Protein AF-A0A8K0LVD1-F1 (afdb_monomer)

Sequence (132 aa):
MSSPTPTPFPFVSWDPKTGEPARSDWEAFEYPRLRRFPEPDSIKLRRFLGRGTQGFVFEAKVGDKGPLTVKCFPQDERPARVAGKYEVIWPLERECINGALLDLITARLGRAKESGKPVHVLPSPKTRKKPS

Radius of gyration: 17.82 Å; Cα contacts (8 Å, |Δi|>4): 144; chains: 1; bounding box: 40×49×38 Å

Structure (mmCIF, N/CA/C/O backbone):
data_AF-A0A8K0LVD1-F1
#
_entry.id   AF-A0A8K0LVD1-F1
#
loop_
_atom_site.group_PDB
_atom_site.id
_atom_site.type_symbol
_atom_site.label_atom_id
_atom_site.label_alt_id
_atom_site.label_comp_id
_atom_site.label_asym_id
_atom_site.label_entity_id
_atom_site.label_seq_id
_atom_site.pdbx_PDB_ins_code
_atom_site.Cartn_x
_atom_site.Cartn_y
_atom_site.Cartn_z
_atom_site.occupancy
_atom_site.B_iso_or_equiv
_atom_site.auth_seq_id
_atom_site.auth_comp_id
_atom_site.auth_asym_id
_atom_site.auth_atom_id
_atom_site.pdbx_PDB_model_num
ATOM 1 N N . MET A 1 1 ? 21.779 -24.905 11.154 1.00 37.47 1 MET A N 1
ATOM 2 C CA . MET A 1 1 ? 22.197 -23.678 10.444 1.00 37.47 1 MET A CA 1
ATOM 3 C C . MET A 1 1 ? 20.934 -23.010 9.930 1.00 37.47 1 MET A C 1
ATOM 5 O O . MET A 1 1 ? 20.300 -23.575 9.052 1.00 37.47 1 MET A O 1
ATOM 9 N N . SER A 1 2 ? 20.500 -21.906 10.537 1.00 38.47 2 SER A N 1
ATOM 10 C CA . SER A 1 2 ? 19.322 -21.171 10.061 1.00 38.47 2 SER A CA 1
ATOM 11 C C . SER A 1 2 ? 19.733 -20.307 8.875 1.00 38.47 2 SER A C 1
ATOM 13 O O . SER A 1 2 ? 20.673 -19.522 8.989 1.00 38.47 2 SER A O 1
ATOM 15 N N . SER A 1 3 ? 19.065 -20.478 7.737 1.00 37.22 3 SER A N 1
ATOM 16 C CA . SER A 1 3 ? 19.235 -19.632 6.555 1.00 37.22 3 SER A CA 1
ATOM 17 C C . SER A 1 3 ? 19.019 -18.161 6.937 1.00 37.22 3 SER A C 1
ATOM 19 O O . SER A 1 3 ? 18.111 -17.889 7.728 1.00 37.22 3 SER A O 1
ATOM 21 N N . PRO A 1 4 ? 19.802 -17.202 6.409 1.00 42.16 4 PRO A N 1
ATOM 22 C CA . PRO A 1 4 ? 19.527 -15.793 6.646 1.00 42.16 4 PRO A CA 1
ATOM 23 C C . PRO A 1 4 ? 18.135 -15.479 6.098 1.00 42.16 4 PRO A C 1
ATOM 25 O O . PRO A 1 4 ? 17.867 -15.681 4.913 1.00 42.16 4 PRO A O 1
ATOM 28 N N . THR A 1 5 ? 17.233 -15.022 6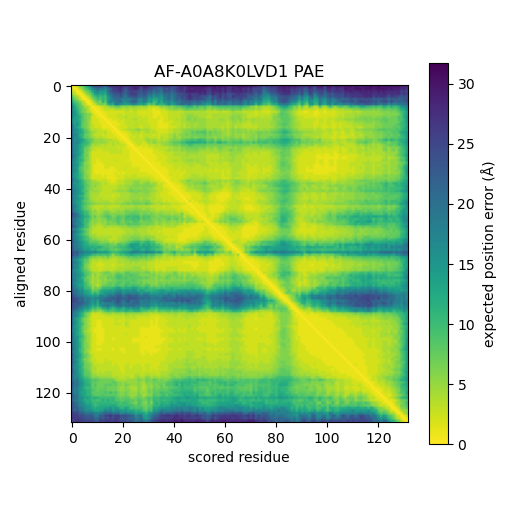.967 1.00 52.28 5 THR A N 1
ATOM 29 C CA . THR A 1 5 ? 15.937 -14.492 6.545 1.00 52.28 5 THR A CA 1
ATOM 30 C C . THR A 1 5 ? 16.220 -13.398 5.517 1.00 52.28 5 THR A C 1
ATOM 32 O O . THR A 1 5 ? 16.969 -12.474 5.853 1.00 52.28 5 THR A O 1
ATOM 35 N N . PRO A 1 6 ? 15.698 -13.482 4.278 1.00 56.53 6 PRO A N 1
ATOM 36 C CA . PRO A 1 6 ? 15.961 -12.462 3.278 1.00 56.53 6 PRO A CA 1
ATOM 37 C C . PRO A 1 6 ? 15.578 -11.109 3.868 1.00 56.53 6 PRO A C 1
ATOM 39 O O . PRO A 1 6 ? 14.468 -10.932 4.385 1.00 56.53 6 PRO A O 1
ATOM 42 N N . THR A 1 7 ? 16.533 -10.179 3.870 1.00 54.28 7 THR A N 1
ATOM 43 C CA . THR A 1 7 ? 16.275 -8.816 4.316 1.00 54.28 7 THR A CA 1
ATOM 44 C C . THR A 1 7 ? 15.147 -8.284 3.438 1.00 54.28 7 THR A C 1
ATOM 46 O O . THR A 1 7 ? 15.301 -8.276 2.214 1.00 54.28 7 THR A O 1
ATOM 49 N N . PRO A 1 8 ? 13.995 -7.903 4.017 1.00 70.00 8 PRO A N 1
ATOM 50 C CA . PRO A 1 8 ? 12.918 -7.357 3.214 1.00 70.00 8 PRO A CA 1
ATOM 51 C C . PRO A 1 8 ? 13.451 -6.101 2.525 1.00 70.00 8 PRO A C 1
ATOM 53 O O . PRO A 1 8 ? 14.331 -5.415 3.060 1.00 70.00 8 PRO A O 1
ATOM 56 N N . PHE A 1 9 ? 12.936 -5.793 1.335 1.00 83.31 9 PHE A N 1
ATOM 57 C CA . PHE A 1 9 ? 13.227 -4.509 0.708 1.00 83.31 9 PHE A CA 1
ATOM 58 C C . PHE A 1 9 ? 13.026 -3.375 1.726 1.00 83.31 9 PHE A C 1
ATOM 60 O O . PHE A 1 9 ? 12.125 -3.470 2.563 1.00 83.31 9 PHE A O 1
ATOM 67 N N . PRO A 1 10 ? 13.813 -2.286 1.673 1.00 88.44 10 PRO A N 1
ATOM 68 C CA . PRO A 1 10 ? 13.773 -1.238 2.700 1.00 88.44 10 PRO A CA 1
ATOM 69 C C . PRO A 1 10 ? 12.395 -0.565 2.855 1.00 88.44 10 PRO A C 1
ATOM 71 O O . PRO A 1 10 ? 12.159 0.109 3.856 1.00 88.44 10 PRO A O 1
ATOM 74 N N . PHE A 1 11 ? 11.497 -0.774 1.886 1.00 90.94 11 PHE A N 1
ATOM 75 C CA . PHE A 1 11 ? 10.121 -0.281 1.806 1.00 90.94 11 PHE A CA 1
ATOM 76 C C . PHE A 1 11 ? 9.042 -1.348 2.109 1.00 90.94 11 PHE A C 1
ATOM 78 O O . PHE A 1 11 ? 7.855 -1.093 1.900 1.00 90.94 11 PHE A O 1
ATOM 85 N N . VAL A 1 12 ? 9.407 -2.540 2.598 1.00 92.31 12 VAL A N 1
ATOM 86 C CA . VAL A 1 12 ? 8.475 -3.608 3.017 1.00 92.31 12 VAL A CA 1
ATOM 87 C C . VAL A 1 12 ? 8.756 -3.993 4.473 1.00 92.31 12 VAL A C 1
ATOM 89 O O . VAL A 1 12 ? 9.905 -4.014 4.910 1.00 92.31 12 VAL A O 1
ATOM 92 N N . SER A 1 13 ? 7.706 -4.283 5.242 1.00 91.06 13 SER A N 1
ATOM 93 C CA . SER A 1 13 ? 7.793 -4.835 6.599 1.00 91.06 13 SER A CA 1
ATOM 94 C C . SER A 1 13 ? 7.261 -6.267 6.630 1.00 91.06 13 SER A C 1
ATOM 96 O O . SER A 1 13 ? 6.304 -6.604 5.929 1.00 91.06 13 SER A O 1
ATOM 98 N N . TRP A 1 14 ? 7.853 -7.101 7.486 1.00 89.56 14 TRP A N 1
ATOM 99 C CA . TRP A 1 14 ? 7.321 -8.427 7.801 1.00 89.56 14 TRP A CA 1
ATOM 100 C C . TRP A 1 14 ? 6.091 -8.378 8.711 1.00 89.56 14 TRP A C 1
ATOM 102 O O . TRP A 1 14 ? 5.388 -9.384 8.815 1.00 89.56 14 TRP A O 1
ATOM 112 N N . ASP A 1 15 ? 5.805 -7.227 9.328 1.00 90.62 15 ASP A N 1
ATOM 113 C CA . ASP A 1 15 ? 4.639 -7.062 10.192 1.00 90.62 15 ASP A CA 1
ATOM 114 C C . ASP A 1 15 ? 3.351 -7.351 9.412 1.00 90.62 15 ASP A C 1
ATOM 116 O O . ASP A 1 15 ? 3.168 -6.814 8.310 1.00 90.62 15 ASP A O 1
ATOM 120 N N . PRO A 1 16 ? 2.426 -8.154 9.962 1.00 91.81 16 PRO A N 1
ATOM 121 C CA . PRO A 1 16 ? 1.150 -8.399 9.318 1.00 91.81 16 PRO A CA 1
ATOM 122 C C . PRO A 1 16 ? 0.306 -7.119 9.282 1.00 91.81 16 PRO A C 1
ATOM 124 O O . PRO A 1 16 ? 0.254 -6.320 10.225 1.00 91.81 16 PRO A O 1
ATOM 127 N N . LYS A 1 17 ? -0.419 -6.925 8.180 1.00 92.12 17 LYS A N 1
ATOM 128 C CA . LYS A 1 17 ? -1.400 -5.852 8.009 1.00 92.12 17 LYS A CA 1
ATOM 129 C C . LYS A 1 17 ? -2.711 -6.215 8.710 1.00 92.12 17 LYS A C 1
ATOM 131 O O . LYS A 1 17 ? -3.753 -6.388 8.083 1.00 92.12 17 LYS A O 1
ATOM 136 N N . THR A 1 18 ? -2.644 -6.341 10.028 1.00 90.38 18 THR A N 1
ATOM 137 C CA . THR A 1 18 ? -3.786 -6.560 10.919 1.00 90.38 18 THR A CA 1
ATOM 138 C C . THR A 1 18 ? -3.964 -5.326 11.793 1.00 90.38 18 THR A C 1
ATOM 140 O O . THR A 1 18 ? -3.044 -4.950 12.515 1.00 90.38 18 THR A O 1
ATOM 143 N N . GLY A 1 19 ? -5.121 -4.668 11.696 1.00 89.25 19 GLY A N 1
ATOM 144 C CA . GLY A 1 19 ? -5.404 -3.439 12.442 1.00 89.25 19 GLY A CA 1
ATOM 145 C C . GLY A 1 19 ? -4.517 -2.251 12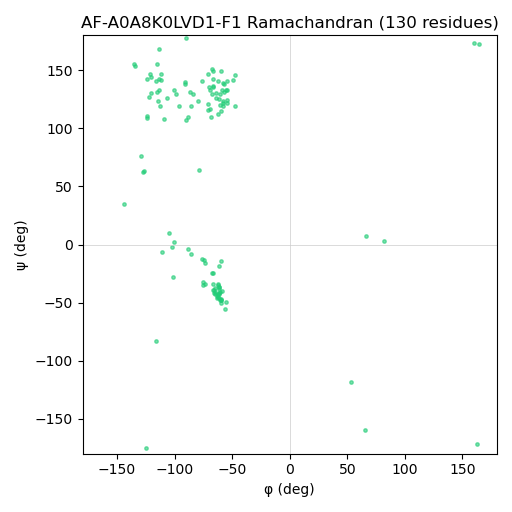.052 1.00 89.25 19 GLY A C 1
ATOM 146 O O . GLY A 1 19 ? -3.929 -2.203 10.962 1.00 89.25 19 GLY A O 1
ATOM 147 N N . GLU A 1 20 ? -4.434 -1.276 12.953 1.00 90.50 20 GLU A N 1
ATOM 148 C CA . GLU A 1 20 ? -3.615 -0.079 12.769 1.00 90.50 20 GLU A CA 1
ATOM 149 C C . GLU A 1 20 ? -2.106 -0.385 12.766 1.00 90.50 20 GLU A C 1
ATOM 151 O O . GLU A 1 20 ? -1.658 -1.338 13.406 1.00 90.50 20 GLU 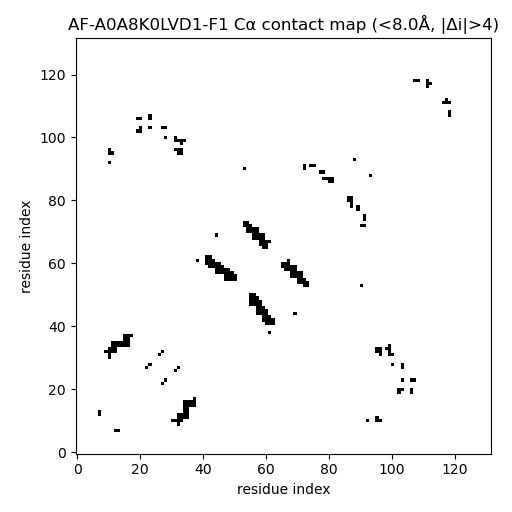A O 1
ATOM 156 N N . PRO A 1 21 ? 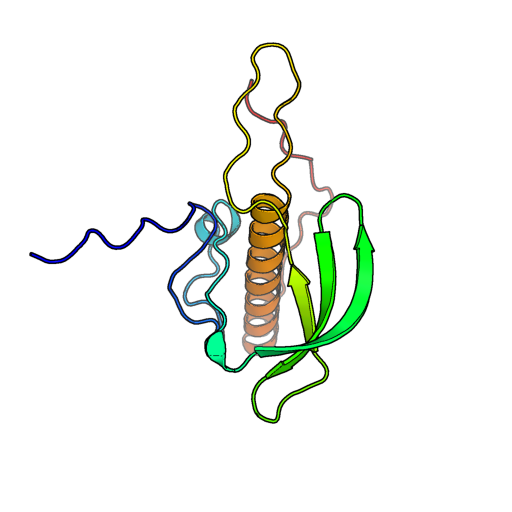-1.288 0.419 12.065 1.00 90.94 21 PRO A N 1
ATOM 157 C CA . PRO A 1 21 ? 0.156 0.384 12.238 1.00 90.94 21 PRO A CA 1
ATOM 158 C C . PRO A 1 21 ? 0.542 0.776 13.677 1.00 90.94 21 PRO A C 1
ATOM 160 O O . PRO A 1 21 ? -0.022 1.704 14.261 1.00 90.94 21 PRO A O 1
ATOM 163 N N . ALA A 1 22 ? 1.544 0.091 14.238 1.00 83.56 22 ALA A N 1
ATOM 164 C CA . ALA A 1 22 ? 2.033 0.356 15.595 1.00 83.56 22 ALA A CA 1
ATOM 165 C C . ALA A 1 22 ? 2.581 1.786 15.748 1.00 83.56 22 ALA A C 1
ATOM 167 O O . ALA A 1 22 ? 2.377 2.437 16.773 1.00 83.56 22 ALA A O 1
ATOM 168 N N . ARG A 1 23 ? 3.240 2.288 14.697 1.00 84.12 23 ARG A N 1
ATOM 169 C CA . ARG A 1 23 ? 3.810 3.635 14.626 1.00 84.12 23 ARG A CA 1
ATOM 170 C C . ARG A 1 23 ? 3.133 4.455 13.534 1.00 84.12 23 ARG A C 1
ATOM 172 O O . ARG A 1 23 ? 2.851 3.953 12.452 1.00 84.12 23 ARG A O 1
ATOM 179 N N . SER A 1 24 ? 2.915 5.733 13.826 1.00 86.31 24 SER A N 1
ATOM 180 C CA . SER A 1 24 ? 2.409 6.744 12.888 1.00 86.31 24 SER A CA 1
ATOM 181 C C . SER A 1 24 ? 3.069 8.106 13.154 1.00 86.31 24 SER A C 1
ATOM 183 O O . SER A 1 24 ? 2.409 9.147 13.131 1.00 86.31 24 SER A O 1
ATOM 185 N N . ASP A 1 25 ? 4.342 8.075 13.546 1.00 88.50 25 ASP A N 1
ATOM 186 C CA . ASP A 1 25 ? 5.173 9.247 13.823 1.00 88.50 25 ASP A CA 1
ATOM 187 C C . ASP A 1 25 ? 5.910 9.711 12.555 1.00 88.50 25 ASP A C 1
ATOM 189 O O . ASP A 1 25 ? 5.786 9.108 11.490 1.00 88.50 25 ASP A O 1
ATOM 193 N N . TRP A 1 26 ? 6.666 10.805 12.661 1.00 89.06 26 TRP A N 1
ATOM 194 C CA . TRP A 1 26 ? 7.336 11.414 11.511 1.00 89.06 26 TRP A CA 1
ATOM 195 C C . TRP A 1 26 ? 8.311 10.469 10.796 1.00 89.06 26 TRP A C 1
ATOM 197 O O . TRP A 1 26 ? 8.336 10.432 9.570 1.00 89.06 26 TRP A O 1
ATOM 207 N N . GLU A 1 27 ? 9.065 9.663 11.542 1.00 92.06 27 GLU A N 1
ATOM 208 C CA . GLU A 1 27 ? 10.003 8.701 10.956 1.00 92.06 27 GLU A CA 1
ATOM 209 C C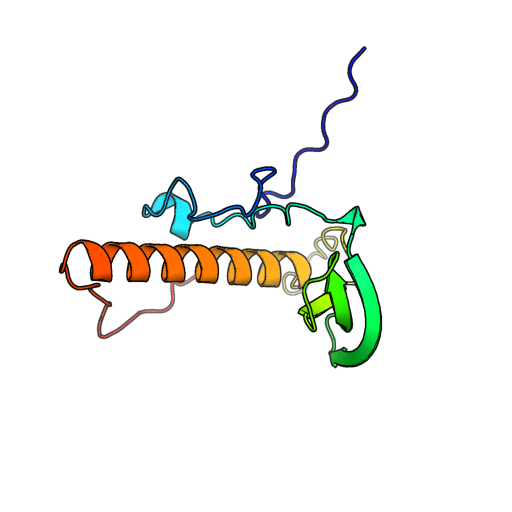 . 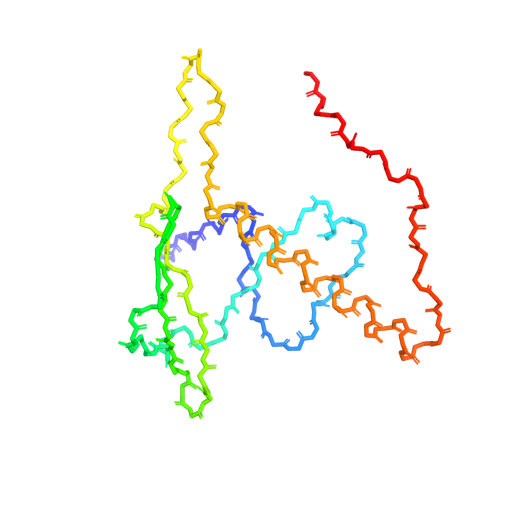GLU A 1 27 ? 9.260 7.616 10.158 1.00 92.06 27 GLU A C 1
ATOM 211 O O . GLU A 1 27 ? 9.706 7.254 9.070 1.00 92.06 27 GLU A O 1
ATOM 216 N N . ALA A 1 28 ? 8.088 7.161 10.621 1.00 92.69 28 ALA A N 1
ATOM 217 C CA . ALA A 1 28 ? 7.257 6.238 9.848 1.00 92.69 28 ALA A CA 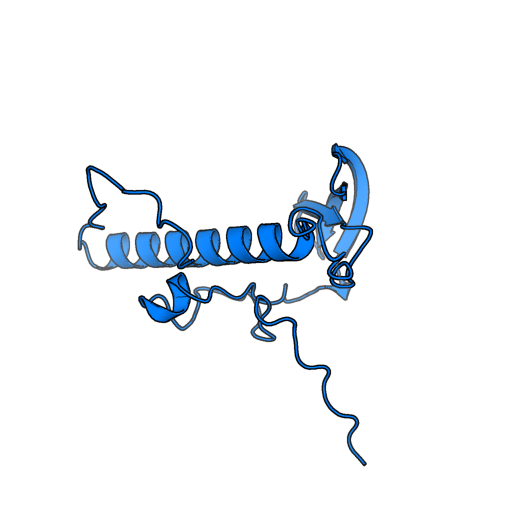1
ATOM 218 C C . ALA A 1 28 ? 6.775 6.852 8.518 1.00 92.69 28 ALA A C 1
ATOM 220 O O . ALA A 1 28 ? 6.665 6.139 7.523 1.00 92.69 28 ALA A O 1
ATOM 221 N N . PHE A 1 29 ? 6.512 8.164 8.478 1.00 92.62 29 PHE A N 1
ATOM 222 C CA . PHE A 1 29 ? 6.174 8.876 7.238 1.00 92.62 29 PHE A CA 1
ATOM 223 C C . PHE A 1 29 ? 7.386 9.125 6.332 1.00 92.62 29 PHE A C 1
ATOM 225 O O . PHE A 1 29 ? 7.225 9.151 5.113 1.00 92.62 29 PHE A O 1
ATOM 232 N N . GLU A 1 30 ? 8.582 9.317 6.893 1.00 92.19 30 GLU A N 1
ATOM 233 C CA . GLU A 1 30 ? 9.807 9.518 6.109 1.00 92.19 30 GLU A CA 1
ATOM 234 C C . GLU A 1 30 ? 10.328 8.212 5.491 1.00 92.19 30 GLU A C 1
ATOM 236 O O . GLU A 1 30 ? 10.804 8.216 4.354 1.00 92.19 30 GLU A O 1
ATOM 241 N N . TYR A 1 31 ? 10.167 7.088 6.195 1.00 93.00 31 TYR A N 1
ATOM 242 C CA . TYR A 1 31 ? 10.598 5.758 5.757 1.00 93.00 31 TYR A CA 1
ATOM 243 C C . TYR A 1 31 ? 9.444 4.742 5.805 1.00 93.00 31 TYR A C 1
ATOM 245 O O . TYR A 1 31 ? 9.494 3.769 6.566 1.00 93.00 31 TYR A O 1
ATOM 253 N N . PRO A 1 32 ? 8.386 4.943 5.003 1.00 94.94 32 PRO A N 1
ATOM 254 C CA . PRO A 1 32 ? 7.193 4.114 5.062 1.00 94.94 32 PRO A CA 1
ATOM 255 C C . PRO A 1 32 ? 7.483 2.705 4.531 1.00 94.94 32 PRO A C 1
ATOM 257 O O . PRO A 1 32 ? 8.108 2.524 3.483 1.00 94.94 32 PRO A O 1
ATOM 260 N N . ARG A 1 33 ? 6.999 1.689 5.254 1.00 94.81 33 ARG A N 1
ATOM 261 C CA . ARG A 1 33 ? 7.152 0.276 4.887 1.00 94.81 33 ARG A CA 1
ATOM 262 C C . ARG A 1 33 ? 5.802 -0.404 4.754 1.00 94.81 33 ARG A C 1
ATOM 264 O O . ARG A 1 33 ? 4.992 -0.369 5.679 1.00 94.81 33 ARG A O 1
ATOM 271 N N . LEU A 1 34 ? 5.564 -1.048 3.615 1.00 95.06 34 LEU A N 1
ATOM 272 C CA . LEU A 1 34 ? 4.320 -1.767 3.367 1.00 95.06 34 LEU A CA 1
ATOM 273 C C . LEU A 1 34 ? 4.272 -3.027 4.236 1.00 95.06 34 LEU A C 1
ATOM 275 O O . LEU A 1 34 ? 5.142 -3.887 4.125 1.00 95.06 34 LEU A O 1
ATOM 279 N N . ARG A 1 35 ? 3.254 -3.136 5.092 1.00 94.44 35 ARG A N 1
ATOM 280 C CA . ARG A 1 35 ? 3.011 -4.324 5.925 1.00 94.44 35 ARG A CA 1
ATOM 281 C C . ARG A 1 35 ? 2.521 -5.501 5.083 1.00 94.44 35 ARG A C 1
ATOM 283 O O . ARG A 1 35 ? 1.783 -5.316 4.113 1.00 94.44 35 ARG A O 1
ATOM 290 N N . ARG A 1 36 ? 2.893 -6.716 5.480 1.00 92.25 36 ARG A N 1
ATOM 291 C CA . ARG A 1 36 ? 2.560 -7.952 4.767 1.00 92.25 36 ARG A CA 1
ATOM 292 C C . ARG A 1 36 ? 1.067 -8.250 4.864 1.00 92.25 36 ARG A C 1
ATOM 294 O O . ARG A 1 36 ? 0.487 -8.232 5.946 1.00 92.25 36 ARG A O 1
ATOM 301 N N . PHE A 1 37 ? 0.434 -8.575 3.743 1.00 90.94 37 PHE A N 1
ATOM 302 C CA . PHE A 1 37 ? -0.932 -9.094 3.763 1.00 90.94 37 PHE A CA 1
ATOM 303 C C . PHE A 1 37 ? -0.979 -10.410 4.571 1.00 90.94 37 PHE A C 1
ATOM 305 O O . PHE A 1 37 ? -0.143 -11.273 4.309 1.00 90.94 37 PHE A O 1
ATOM 312 N N . PRO A 1 38 ? -1.888 -10.576 5.552 1.00 89.12 38 PRO A N 1
ATOM 313 C CA . PRO A 1 38 ? -1.805 -11.665 6.534 1.00 89.12 38 PRO A CA 1
ATOM 314 C C . PRO A 1 38 ? -2.028 -13.065 5.952 1.00 89.12 38 PRO A C 1
ATOM 316 O O . PRO A 1 38 ? -1.525 -14.035 6.506 1.00 89.12 38 PRO A O 1
ATOM 319 N N . GLU A 1 39 ? -2.740 -13.179 4.831 1.00 88.31 39 GLU A N 1
ATOM 320 C CA . GLU A 1 39 ? -3.109 -14.468 4.236 1.00 88.31 39 GLU A CA 1
ATOM 321 C C . GLU A 1 39 ? -2.708 -14.523 2.750 1.00 88.31 39 GLU A C 1
ATOM 323 O O . GLU A 1 39 ? -3.566 -14.594 1.871 1.00 88.31 39 GLU A O 1
ATOM 328 N N . PRO A 1 40 ? -1.409 -14.425 2.417 1.00 86.31 40 PRO A N 1
ATOM 329 C CA . PRO A 1 40 ? -0.982 -14.333 1.021 1.00 86.31 40 PRO A CA 1
ATOM 330 C C . PRO A 1 40 ? -1.357 -15.588 0.220 1.00 86.31 40 PRO A C 1
ATOM 332 O O . PRO A 1 40 ? -1.761 -15.475 -0.934 1.00 86.31 40 PRO A O 1
ATOM 335 N N . ASP A 1 41 ? -1.318 -16.762 0.851 1.00 89.00 41 ASP A N 1
ATOM 336 C CA . ASP A 1 41 ? -1.604 -18.047 0.205 1.00 89.00 41 ASP A CA 1
ATOM 337 C C . ASP A 1 41 ? -3.107 -18.281 -0.032 1.00 89.00 41 ASP A C 1
ATOM 339 O O . ASP A 1 41 ? -3.492 -19.183 -0.775 1.00 89.00 41 ASP A O 1
ATOM 343 N N . SER A 1 42 ? -3.981 -17.463 0.571 1.00 90.12 42 SER A N 1
ATOM 344 C CA . SER A 1 42 ? -5.432 -17.547 0.357 1.00 90.12 42 SER A CA 1
ATOM 345 C C . SER A 1 42 ? -5.915 -16.697 -0.825 1.00 90.12 42 SER A C 1
ATOM 347 O O . SER A 1 42 ? -7.097 -16.763 -1.183 1.00 90.12 42 SER A O 1
ATOM 349 N N . ILE A 1 43 ? -5.016 -15.933 -1.462 1.00 91.94 43 ILE A N 1
ATOM 350 C CA . ILE A 1 43 ? -5.308 -15.118 -2.644 1.00 91.94 43 ILE A CA 1
ATOM 351 C C . ILE A 1 43 ? -5.543 -16.028 -3.854 1.00 91.94 43 ILE A C 1
ATOM 353 O O . ILE A 1 43 ? -4.635 -16.682 -4.363 1.00 91.94 43 ILE A O 1
ATOM 357 N N . LYS A 1 44 ? -6.765 -16.002 -4.385 1.00 92.69 44 LYS A N 1
ATOM 358 C CA . LYS A 1 44 ? -7.126 -16.639 -5.656 1.00 92.69 44 LYS A CA 1
ATOM 359 C C . LYS A 1 44 ? -7.379 -15.566 -6.703 1.00 92.69 44 LYS A C 1
ATOM 361 O O . LYS A 1 44 ? -8.395 -14.869 -6.636 1.00 92.69 44 LYS A O 1
ATOM 366 N N . LEU A 1 45 ? -6.465 -15.437 -7.666 1.00 93.81 45 LEU A N 1
ATOM 367 C CA . LEU A 1 45 ? -6.666 -14.578 -8.835 1.00 93.81 45 LEU A CA 1
ATOM 368 C C . LEU A 1 45 ? -7.801 -15.149 -9.692 1.00 93.81 45 LEU A C 1
ATOM 370 O O . LEU A 1 45 ? -7.878 -16.357 -9.906 1.00 93.81 45 LEU A O 1
ATOM 374 N N . ARG A 1 46 ? -8.699 -14.281 -10.157 1.00 93.12 46 ARG A N 1
ATOM 375 C CA . ARG A 1 46 ? -9.890 -14.664 -10.925 1.00 93.12 46 ARG A CA 1
ATOM 376 C C . ARG A 1 46 ? -9.840 -14.098 -12.333 1.00 93.12 46 ARG A C 1
ATOM 378 O O . ARG A 1 46 ? -9.476 -14.787 -13.277 1.00 93.12 46 ARG A O 1
ATOM 385 N N . ARG A 1 47 ? -10.241 -12.837 -12.478 1.00 95.44 47 ARG A N 1
ATOM 386 C CA . ARG A 1 47 ? -10.453 -12.183 -13.767 1.00 95.44 47 ARG A CA 1
ATOM 387 C C . ARG A 1 47 ? -9.426 -11.084 -13.954 1.00 95.44 47 ARG A C 1
ATOM 389 O O . ARG A 1 47 ? -9.227 -10.267 -13.063 1.00 95.44 47 ARG A O 1
ATOM 396 N N . PHE A 1 48 ? -8.804 -11.036 -15.122 1.00 96.69 48 PHE A N 1
ATOM 397 C CA . PHE A 1 48 ? -7.978 -9.899 -15.511 1.00 96.69 48 PHE A CA 1
ATOM 398 C C . PHE A 1 48 ? -8.843 -8.635 -15.631 1.00 96.69 48 PHE A C 1
ATOM 400 O O . PHE A 1 48 ? -9.854 -8.641 -16.333 1.00 96.69 48 PHE A O 1
ATOM 407 N N . LEU A 1 49 ? -8.458 -7.564 -14.937 1.00 97.06 49 LEU A N 1
ATOM 408 C CA . LEU A 1 49 ? -9.177 -6.286 -14.938 1.00 97.06 49 LEU A CA 1
ATOM 409 C C . LEU A 1 49 ? -8.512 -5.240 -15.832 1.00 97.06 49 LEU A C 1
ATOM 411 O O . LEU A 1 49 ? -9.188 -4.352 -16.340 1.00 97.06 49 LEU A O 1
ATOM 415 N N . GLY A 1 50 ? -7.198 -5.328 -16.031 1.00 96.19 50 GLY A N 1
ATOM 416 C CA . GLY A 1 50 ? -6.478 -4.379 -16.870 1.00 96.19 50 GLY A CA 1
ATOM 417 C C . GLY A 1 50 ? -4.970 -4.426 -16.674 1.00 96.19 50 GLY A C 1
ATOM 418 O O . GLY A 1 50 ? -4.451 -5.095 -15.782 1.00 96.19 50 GLY A O 1
ATOM 419 N N . ARG A 1 51 ? -4.250 -3.697 -17.526 1.00 95.50 51 ARG A N 1
ATOM 420 C CA . ARG A 1 51 ? -2.795 -3.535 -17.443 1.00 95.50 51 ARG A CA 1
ATOM 421 C C . ARG A 1 51 ? -2.408 -2.078 -17.626 1.00 95.50 51 ARG A C 1
ATOM 423 O O . ARG A 1 51 ? -3.100 -1.332 -18.313 1.00 95.50 51 ARG A O 1
ATOM 430 N N . GLY A 1 52 ? -1.270 -1.713 -17.057 1.00 87.94 52 GLY A N 1
ATOM 431 C CA . GLY A 1 52 ? -0.559 -0.476 -17.361 1.00 87.94 52 GLY A CA 1
ATOM 432 C C . GLY A 1 52 ? 0.876 -0.772 -17.781 1.00 87.94 52 GLY A C 1
ATOM 433 O O . GLY A 1 52 ? 1.288 -1.927 -17.860 1.00 87.94 52 GLY A O 1
ATOM 434 N N . THR A 1 53 ? 1.670 0.278 -17.983 1.00 84.31 53 THR A N 1
ATOM 435 C CA . THR A 1 53 ? 3.108 0.161 -18.293 1.00 84.31 53 THR A CA 1
ATOM 436 C C . THR A 1 53 ? 3.914 -0.532 -17.191 1.00 84.31 53 THR A C 1
ATOM 438 O O . THR A 1 53 ? 5.020 -0.996 -17.435 1.00 84.31 53 THR A O 1
ATOM 441 N N . GLN A 1 54 ? 3.366 -0.599 -15.976 1.00 86.19 54 GLN A N 1
ATOM 442 C CA . GLN A 1 54 ? 4.065 -1.037 -14.771 1.00 86.19 54 GLN A CA 1
ATOM 443 C C . GLN A 1 54 ? 3.575 -2.380 -14.215 1.00 86.19 54 GLN A C 1
ATOM 445 O O . GLN A 1 54 ? 4.153 -2.873 -13.252 1.00 86.19 54 GLN A O 1
ATOM 450 N N . GLY A 1 55 ? 2.508 -2.964 -14.764 1.00 89.88 55 GLY A N 1
ATOM 451 C CA . GLY A 1 55 ? 1.975 -4.219 -14.239 1.00 89.88 55 GLY A CA 1
ATOM 452 C C . GLY A 1 55 ? 0.552 -4.540 -14.675 1.00 89.88 55 GLY A C 1
ATOM 453 O O . GLY A 1 55 ? -0.041 -3.862 -15.519 1.00 89.88 55 GLY A O 1
ATOM 454 N N . PHE A 1 56 ? 0.011 -5.582 -14.056 1.00 94.94 56 PHE A N 1
ATOM 455 C CA . PHE A 1 56 ? -1.287 -6.178 -14.364 1.00 94.94 56 PHE A CA 1
ATOM 456 C C . PHE A 1 56 ? -2.179 -6.126 -13.130 1.00 94.94 56 PHE A C 1
ATOM 458 O O . PHE A 1 56 ? -1.689 -6.233 -12.011 1.00 94.94 56 PHE A O 1
ATOM 465 N N . VAL A 1 57 ? -3.483 -5.970 -13.319 1.00 96.00 57 VAL A N 1
ATOM 466 C CA . VAL A 1 57 ? -4.462 -5.954 -12.234 1.00 96.00 57 VAL A CA 1
ATOM 467 C C . VAL A 1 57 ? -5.455 -7.080 -12.453 1.00 96.00 57 VAL A C 1
ATOM 469 O O . VAL A 1 57 ? -6.024 -7.223 -13.537 1.00 96.00 57 VAL A O 1
ATOM 472 N N . PHE A 1 58 ? -5.676 -7.860 -11.404 1.00 96.19 58 PHE A N 1
ATOM 473 C CA . PHE A 1 58 ? -6.624 -8.961 -11.371 1.00 96.19 58 PHE A CA 1
ATOM 474 C C . PHE A 1 58 ? -7.662 -8.726 -10.278 1.00 96.19 58 PHE A C 1
ATOM 476 O O . PHE A 1 58 ? -7.357 -8.221 -9.199 1.00 96.19 58 PHE A O 1
ATOM 483 N N . GLU A 1 59 ? -8.890 -9.139 -10.549 1.00 96.00 59 GLU A N 1
ATOM 484 C CA . GLU A 1 59 ? -9.884 -9.428 -9.529 1.00 96.00 59 GLU A CA 1
ATOM 485 C C . GLU A 1 59 ? -9.410 -10.651 -8.739 1.00 96.00 59 GLU A C 1
ATOM 487 O O . GLU A 1 59 ? -8.961 -11.635 -9.332 1.00 96.00 59 GLU A O 1
ATOM 492 N N . ALA A 1 60 ? -9.527 -10.609 -7.418 1.00 93.88 60 ALA A N 1
ATOM 493 C CA . ALA A 1 60 ? -9.132 -11.693 -6.535 1.00 93.88 60 ALA A CA 1
ATOM 494 C C . ALA A 1 60 ? -10.184 -11.958 -5.451 1.00 93.88 60 ALA A C 1
ATOM 496 O O . ALA A 1 60 ? -10.952 -11.073 -5.064 1.00 93.88 60 ALA A O 1
ATOM 497 N N . LYS A 1 61 ? -10.183 -13.190 -4.937 1.00 93.81 61 LYS A N 1
ATOM 498 C CA . LYS A 1 61 ? -10.869 -13.582 -3.698 1.00 93.81 61 LYS A CA 1
ATOM 499 C C . LYS A 1 61 ? -9.812 -13.961 -2.660 1.00 93.81 61 LYS A C 1
ATOM 501 O O . LYS A 1 61 ? -8.811 -14.572 -3.024 1.00 93.81 61 LYS A O 1
ATOM 506 N N . VAL A 1 62 ? -10.039 -13.622 -1.396 1.00 86.50 62 VAL A N 1
ATOM 507 C CA . VAL A 1 62 ? -9.188 -14.014 -0.261 1.00 86.50 62 VAL A CA 1
ATOM 508 C C . VAL A 1 62 ? -10.067 -14.737 0.744 1.00 86.50 62 VAL A C 1
ATOM 510 O O . VAL A 1 62 ? -10.937 -14.114 1.351 1.00 86.50 62 VAL A O 1
ATOM 513 N N . GLY A 1 63 ? -9.873 -16.046 0.905 1.00 81.94 63 GLY A N 1
ATOM 514 C CA . GLY A 1 63 ? -10.782 -16.871 1.708 1.00 81.94 63 GLY A CA 1
ATOM 515 C C . GLY A 1 63 ? -12.232 -16.698 1.237 1.00 81.94 63 GLY A C 1
ATOM 516 O O . GLY A 1 63 ? -12.543 -16.950 0.067 1.00 81.94 63 GLY A O 1
ATOM 517 N N . ASP A 1 64 ? -13.098 -16.197 2.123 1.00 80.88 64 ASP A N 1
ATOM 518 C CA . ASP A 1 64 ? -14.488 -15.825 1.815 1.00 80.88 64 ASP A CA 1
ATOM 519 C C . ASP A 1 64 ? -14.728 -14.328 1.597 1.00 80.88 64 ASP A C 1
ATOM 521 O O . ASP A 1 64 ? -15.844 -13.912 1.296 1.00 80.88 64 ASP A O 1
ATOM 525 N N . LYS A 1 65 ? -13.672 -13.514 1.656 1.00 78.75 65 LYS A N 1
ATOM 526 C CA . LYS A 1 65 ? -13.723 -12.069 1.415 1.00 78.75 65 LYS A CA 1
ATOM 527 C C . LYS A 1 65 ? -13.463 -11.755 -0.063 1.00 78.75 65 LYS A C 1
ATOM 529 O O . LYS A 1 65 ? -12.565 -12.319 -0.693 1.00 78.75 65 LYS A O 1
ATOM 534 N N . GLY A 1 66 ? -14.236 -10.824 -0.620 1.00 77.06 66 GLY A N 1
ATOM 535 C CA . GLY A 1 66 ? -14.068 -10.331 -1.988 1.00 77.06 66 GLY A CA 1
ATOM 536 C C . GLY A 1 66 ? -15.327 -9.661 -2.553 1.00 77.06 66 GLY A C 1
ATOM 537 O O . GLY A 1 66 ? -16.375 -9.709 -1.910 1.00 77.06 66 GLY A O 1
ATOM 538 N N . PRO A 1 67 ? -15.235 -9.058 -3.753 1.00 84.06 67 PRO A N 1
ATOM 539 C CA . PRO A 1 67 ? -14.053 -9.010 -4.620 1.00 84.06 67 PRO A CA 1
ATOM 540 C C . PRO A 1 67 ? -12.990 -8.005 -4.139 1.00 84.06 67 PRO A C 1
ATOM 542 O O . PRO A 1 67 ? -13.308 -6.911 -3.682 1.00 84.06 67 PRO A O 1
ATOM 545 N N . LEU A 1 68 ? -11.717 -8.387 -4.258 1.00 89.94 68 LEU A N 1
ATOM 546 C CA . LEU A 1 68 ? -10.550 -7.521 -4.060 1.00 89.94 68 LEU A CA 1
ATOM 547 C C . LEU A 1 68 ? -9.809 -7.338 -5.388 1.00 89.94 68 LEU A C 1
ATOM 549 O O . LEU A 1 68 ? -10.043 -8.067 -6.352 1.00 89.94 68 LEU A O 1
ATOM 553 N N . THR A 1 69 ? -8.875 -6.394 -5.425 1.00 92.25 69 THR A N 1
ATOM 554 C CA . THR A 1 69 ? -7.975 -6.191 -6.566 1.00 92.25 69 THR A CA 1
ATOM 555 C C . THR A 1 69 ? -6.534 -6.476 -6.169 1.00 92.25 69 THR A C 1
ATOM 557 O O . THR A 1 69 ? -6.054 -5.933 -5.174 1.00 92.25 69 THR A O 1
ATOM 560 N N . VAL A 1 70 ? -5.828 -7.269 -6.973 1.00 93.00 70 VAL A N 1
ATOM 561 C CA . VAL A 1 70 ? -4.394 -7.541 -6.820 1.00 93.00 70 VAL A CA 1
ATOM 562 C C . VAL A 1 70 ? -3.657 -6.957 -8.016 1.00 93.00 70 VAL A C 1
ATOM 564 O O . VAL A 1 70 ? -3.960 -7.294 -9.160 1.00 93.00 70 VAL A O 1
ATOM 567 N N . LYS A 1 71 ? -2.687 -6.078 -7.748 1.00 93.88 71 LYS A N 1
ATOM 568 C CA . LYS A 1 71 ? -1.763 -5.562 -8.759 1.00 93.88 71 LYS A CA 1
ATOM 569 C C . LYS A 1 71 ? -0.475 -6.379 -8.722 1.00 93.88 71 LYS A C 1
ATOM 571 O O . LYS A 1 71 ? 0.205 -6.416 -7.702 1.00 93.88 71 LYS A O 1
ATOM 576 N N . CYS A 1 72 ? -0.156 -7.024 -9.834 1.00 92.19 72 CYS A N 1
ATOM 577 C CA . CYS A 1 72 ? 1.046 -7.822 -10.021 1.00 92.19 72 CYS A CA 1
ATOM 578 C C . CYS A 1 72 ? 2.088 -7.012 -10.793 1.00 92.19 72 CYS A C 1
ATOM 580 O O . CYS A 1 72 ? 1.783 -6.425 -11.838 1.00 92.19 72 CYS A O 1
ATOM 582 N N . PHE A 1 73 ? 3.321 -7.024 -10.299 1.00 90.94 73 PHE A N 1
ATOM 583 C CA . PHE A 1 73 ? 4.468 -6.401 -10.946 1.00 90.94 73 PHE A CA 1
ATOM 584 C C . PHE A 1 73 ? 5.354 -7.512 -11.517 1.00 90.94 73 PHE A C 1
ATOM 586 O O . PHE A 1 73 ? 5.711 -8.417 -10.770 1.00 90.94 73 PHE A O 1
ATOM 593 N N . PRO A 1 74 ? 5.695 -7.480 -12.816 1.00 84.44 74 PRO A N 1
ATOM 594 C CA . PRO A 1 74 ? 6.495 -8.534 -13.441 1.00 84.44 74 PRO A CA 1
ATOM 595 C C . PRO A 1 74 ? 7.973 -8.495 -13.031 1.00 84.44 74 PRO A C 1
ATOM 597 O O . PRO A 1 74 ? 8.685 -9.459 -13.280 1.00 84.44 74 PRO A O 1
ATOM 600 N N . GLN A 1 75 ? 8.433 -7.384 -12.448 1.00 83.00 75 GLN A N 1
ATOM 601 C CA . GLN A 1 75 ? 9.806 -7.207 -11.994 1.00 83.00 75 GLN A CA 1
ATOM 602 C C . GLN A 1 75 ? 9.834 -6.843 -10.509 1.00 83.00 75 GLN A C 1
ATOM 604 O O . GLN A 1 75 ? 9.478 -5.729 -10.109 1.00 83.00 75 GLN A O 1
ATOM 609 N N . ASP A 1 76 ? 10.280 -7.804 -9.711 1.00 80.88 76 ASP A N 1
ATOM 610 C CA . ASP A 1 76 ? 10.510 -7.719 -8.271 1.00 80.88 76 ASP A CA 1
ATOM 611 C C . ASP A 1 76 ? 11.994 -7.552 -7.912 1.00 80.88 76 ASP A C 1
ATOM 613 O O . ASP A 1 76 ? 12.329 -7.351 -6.749 1.00 80.88 76 ASP A O 1
ATOM 617 N N . GLU A 1 77 ? 12.881 -7.540 -8.904 1.00 83.25 77 GLU A N 1
ATOM 618 C CA . GLU A 1 77 ? 14.277 -7.154 -8.734 1.00 83.25 77 GLU A CA 1
ATOM 619 C C . GLU A 1 77 ? 14.472 -5.657 -8.981 1.00 83.25 77 GLU A C 1
ATOM 621 O O . GLU A 1 77 ? 13.921 -5.078 -9.925 1.00 83.25 77 GLU A O 1
ATOM 626 N N . ARG A 1 78 ? 15.311 -5.020 -8.156 1.00 81.88 78 ARG A N 1
ATOM 627 C CA . ARG A 1 78 ? 15.669 -3.614 -8.351 1.00 81.88 78 ARG A CA 1
ATOM 628 C C . ARG A 1 78 ? 16.374 -3.452 -9.707 1.00 81.88 78 ARG A C 1
ATOM 630 O O . ARG A 1 78 ? 17.407 -4.089 -9.913 1.00 81.88 78 ARG A O 1
ATOM 637 N N . PRO A 1 79 ? 15.895 -2.567 -10.602 1.00 78.62 79 PRO A N 1
ATOM 638 C CA . PRO A 1 79 ? 16.563 -2.317 -11.872 1.00 78.62 79 PRO A CA 1
ATOM 639 C C . PRO A 1 79 ? 18.015 -1.874 -11.661 1.00 78.62 79 PRO A C 1
ATOM 641 O O . PRO A 1 79 ? 18.301 -1.053 -10.782 1.00 78.62 79 PRO A O 1
ATOM 644 N N . ALA A 1 80 ? 18.931 -2.393 -12.482 1.00 77.88 80 ALA A N 1
ATOM 645 C CA . ALA A 1 80 ? 20.328 -1.985 -12.439 1.00 77.88 80 ALA A CA 1
ATOM 646 C C . ALA A 1 80 ? 20.452 -0.471 -12.672 1.00 77.88 80 ALA A C 1
ATOM 648 O O . ALA A 1 80 ? 19.783 0.105 -13.537 1.00 77.88 80 ALA A O 1
ATOM 649 N N . ARG A 1 81 ? 21.337 0.185 -11.914 1.00 69.38 81 ARG A N 1
ATOM 650 C CA . ARG A 1 81 ? 21.682 1.587 -12.169 1.00 69.38 81 ARG A CA 1
ATOM 651 C C . ARG A 1 81 ? 22.451 1.657 -13.485 1.00 69.38 81 ARG A C 1
ATOM 653 O O . ARG A 1 81 ? 23.593 1.215 -13.553 1.00 69.38 81 ARG A O 1
ATOM 660 N N . VAL A 1 82 ? 21.838 2.215 -14.523 1.00 65.44 82 VAL A N 1
ATOM 661 C CA . VAL A 1 82 ? 22.523 2.467 -15.795 1.00 65.44 82 VAL A CA 1
ATOM 662 C C . VAL A 1 82 ? 23.174 3.845 -15.717 1.00 65.44 82 VAL A C 1
ATOM 664 O O . VAL A 1 82 ? 22.477 4.860 -15.683 1.00 65.44 82 VAL A O 1
ATOM 667 N N . ALA A 1 83 ? 24.507 3.885 -15.657 1.00 54.62 83 ALA A N 1
ATOM 668 C CA . ALA A 1 83 ? 25.264 5.135 -15.634 1.00 54.62 83 ALA A CA 1
ATOM 669 C C . ALA A 1 83 ? 24.903 6.015 -16.847 1.00 54.62 83 ALA A C 1
ATOM 671 O O . ALA A 1 83 ? 24.833 5.531 -17.976 1.00 54.62 83 ALA A O 1
ATOM 672 N N . GLY A 1 84 ? 24.6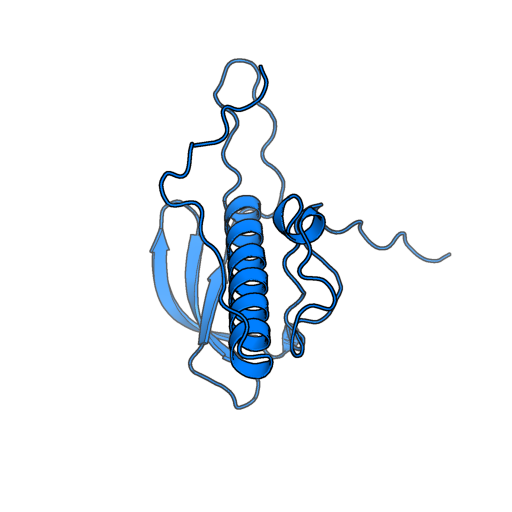44 7.304 -16.610 1.00 60.12 84 GLY A N 1
ATOM 673 C CA . GLY A 1 84 ? 24.310 8.271 -17.664 1.00 60.12 84 GLY A CA 1
ATOM 674 C C . GLY A 1 84 ? 22.849 8.273 -18.137 1.00 60.12 84 GLY A C 1
ATOM 675 O O . GLY A 1 84 ? 22.517 9.039 -19.038 1.00 60.12 84 GLY A O 1
ATOM 676 N N . LYS A 1 85 ? 21.957 7.470 -17.538 1.00 59.22 85 LYS A N 1
ATOM 677 C CA . LYS A 1 85 ? 20.500 7.567 -17.742 1.00 59.22 85 LYS A CA 1
ATOM 678 C C . LYS A 1 85 ? 19.799 7.958 -16.440 1.00 59.22 85 LYS A C 1
ATOM 680 O O . LYS A 1 85 ? 20.324 7.723 -15.353 1.00 59.22 85 LYS A O 1
ATOM 685 N N . TYR A 1 86 ? 18.613 8.561 -16.557 1.00 56.66 86 TYR A N 1
ATOM 686 C CA . TYR A 1 86 ? 17.727 8.807 -15.415 1.00 56.66 86 TYR A CA 1
ATOM 687 C C . TYR A 1 86 ? 17.560 7.521 -14.590 1.00 56.66 86 TYR A C 1
ATOM 689 O O . TYR A 1 86 ? 17.472 6.438 -15.173 1.00 56.66 86 TYR A O 1
ATOM 697 N N . GLU A 1 87 ? 17.514 7.639 -13.254 1.00 60.41 87 GLU A N 1
ATOM 698 C CA . GLU A 1 87 ? 17.216 6.505 -12.367 1.00 60.41 87 GLU A CA 1
ATOM 699 C C . GLU A 1 87 ? 15.980 5.769 -12.898 1.00 60.41 87 GLU A C 1
ATOM 701 O O . GLU A 1 87 ? 14.903 6.361 -13.019 1.00 60.41 87 GLU A O 1
ATOM 706 N N . VAL A 1 88 ? 16.138 4.489 -13.251 1.00 68.12 88 VAL A N 1
ATOM 707 C CA . VAL A 1 88 ? 15.018 3.663 -13.704 1.00 68.12 88 VAL A CA 1
ATOM 708 C C . VAL A 1 88 ? 14.038 3.569 -12.540 1.00 68.12 88 VAL A C 1
ATOM 710 O O . VAL A 1 88 ? 14.355 2.998 -11.498 1.00 68.12 88 VAL A O 1
ATOM 713 N N . ILE A 1 89 ? 12.862 4.179 -12.703 1.00 75.81 89 ILE A N 1
ATOM 714 C CA . ILE A 1 89 ? 11.789 4.122 -11.708 1.00 75.81 89 ILE A CA 1
ATOM 715 C C . ILE A 1 89 ? 11.455 2.652 -11.490 1.00 75.81 89 ILE A C 1
ATOM 717 O O . ILE A 1 89 ? 11.057 1.975 -12.435 1.00 75.81 89 ILE A O 1
ATOM 721 N N . TRP A 1 90 ? 11.570 2.181 -10.250 1.00 87.62 90 TRP A N 1
ATOM 722 C CA . TRP A 1 90 ? 11.124 0.849 -9.878 1.00 87.62 90 TRP A CA 1
ATOM 723 C C . TRP A 1 90 ? 9.660 0.909 -9.417 1.00 87.62 90 TRP A C 1
ATOM 725 O O . TRP A 1 90 ? 9.377 1.450 -8.344 1.00 87.62 90 TRP A O 1
ATOM 735 N N . PRO A 1 91 ? 8.690 0.419 -10.217 1.00 88.88 91 PRO A N 1
ATOM 736 C CA . PRO A 1 91 ? 7.280 0.645 -9.914 1.00 88.88 91 PRO A CA 1
ATOM 737 C C . PRO A 1 91 ? 6.814 -0.053 -8.638 1.00 88.88 91 PRO A C 1
ATOM 739 O O . PRO A 1 91 ? 5.986 0.503 -7.923 1.00 88.88 91 PRO A O 1
ATOM 742 N N . LEU A 1 92 ? 7.372 -1.232 -8.341 1.00 90.44 92 LEU A N 1
ATOM 743 C CA . LEU A 1 92 ? 7.060 -1.982 -7.128 1.00 90.44 92 LEU A CA 1
ATOM 744 C C . LEU A 1 92 ? 7.400 -1.169 -5.871 1.00 90.44 92 LEU A C 1
ATOM 746 O O . LEU A 1 92 ? 6.535 -0.983 -5.022 1.00 90.44 92 LEU A O 1
ATOM 750 N N . GLU A 1 93 ? 8.615 -0.612 -5.791 1.00 91.44 93 GLU A N 1
ATOM 751 C CA . GLU A 1 93 ? 9.044 0.250 -4.679 1.00 91.44 93 GLU A CA 1
ATOM 752 C C . GLU A 1 93 ? 8.089 1.431 -4.484 1.00 91.44 93 GLU A C 1
ATOM 754 O O . GLU A 1 93 ? 7.592 1.667 -3.382 1.00 91.44 93 GLU A O 1
ATOM 759 N N . ARG A 1 94 ? 7.777 2.147 -5.571 1.00 90.62 94 ARG A N 1
ATOM 760 C CA . ARG A 1 94 ? 6.904 3.325 -5.514 1.00 90.62 94 ARG A CA 1
ATOM 761 C C . ARG A 1 94 ? 5.498 2.980 -5.021 1.00 90.62 94 ARG A C 1
ATOM 763 O O . ARG A 1 94 ? 4.932 3.724 -4.225 1.00 90.62 94 ARG A O 1
ATOM 770 N N . GLU A 1 95 ? 4.935 1.874 -5.489 1.00 93.25 95 GLU A N 1
ATOM 771 C CA . GLU A 1 95 ? 3.580 1.453 -5.123 1.00 93.25 95 GLU A CA 1
ATOM 772 C C . GLU A 1 95 ? 3.517 0.904 -3.694 1.00 93.25 95 GLU A C 1
ATOM 774 O O . GLU A 1 95 ? 2.555 1.178 -2.975 1.00 93.25 95 GLU A O 1
ATOM 779 N N . CYS A 1 96 ? 4.571 0.228 -3.227 1.00 94.00 96 CYS A N 1
ATOM 780 C CA . CYS A 1 96 ? 4.699 -0.153 -1.822 1.00 94.00 96 CYS A CA 1
ATOM 781 C C . CYS A 1 96 ? 4.782 1.070 -0.900 1.00 94.00 96 CYS A C 1
ATOM 783 O O . CYS A 1 96 ? 4.059 1.127 0.095 1.00 94.00 96 CYS A O 1
ATOM 785 N N . ILE A 1 97 ? 5.602 2.068 -1.250 1.00 95.12 97 ILE A N 1
ATOM 786 C CA . ILE A 1 97 ? 5.714 3.331 -0.504 1.00 95.12 97 ILE A CA 1
ATOM 787 C C . ILE A 1 97 ? 4.359 4.046 -0.451 1.00 95.12 97 ILE A C 1
ATOM 789 O O . ILE A 1 97 ? 3.916 4.443 0.626 1.00 95.12 97 ILE A O 1
ATOM 793 N N . ASN A 1 98 ? 3.666 4.166 -1.587 1.00 95.31 98 ASN A N 1
ATOM 794 C CA . ASN A 1 98 ? 2.341 4.785 -1.639 1.00 95.31 98 ASN A CA 1
ATOM 795 C C . ASN A 1 98 ? 1.334 4.047 -0.746 1.00 95.31 98 ASN A C 1
ATOM 797 O O . ASN A 1 98 ? 0.634 4.681 0.041 1.00 95.31 98 ASN A O 1
ATOM 801 N N . GLY A 1 99 ? 1.269 2.715 -0.839 1.00 95.06 99 GLY A N 1
ATOM 802 C CA . GLY A 1 99 ? 0.368 1.907 -0.017 1.00 95.06 99 GLY A CA 1
ATOM 803 C C . GLY A 1 99 ? 0.647 2.052 1.481 1.00 95.06 99 GLY A C 1
ATOM 804 O O . GLY A 1 99 ? -0.282 2.203 2.273 1.00 95.06 99 GLY A O 1
ATOM 805 N N . ALA A 1 100 ? 1.922 2.082 1.867 1.00 95.81 100 ALA A N 1
ATOM 806 C CA . ALA A 1 100 ? 2.335 2.295 3.249 1.00 95.81 100 ALA A CA 1
ATOM 807 C C . ALA A 1 100 ? 1.966 3.699 3.762 1.00 95.81 100 ALA A C 1
ATOM 809 O O . ALA A 1 100 ? 1.453 3.832 4.872 1.00 95.81 100 ALA A O 1
ATOM 810 N N . LEU A 1 101 ? 2.152 4.743 2.948 1.00 96.06 101 LEU A N 1
ATOM 811 C CA . LEU A 1 101 ? 1.733 6.105 3.294 1.00 96.06 101 LEU A CA 1
ATOM 812 C C . LEU A 1 101 ? 0.216 6.209 3.472 1.00 96.06 101 LEU A C 1
ATOM 814 O O . LEU A 1 101 ? -0.238 6.826 4.433 1.00 96.06 101 LEU A O 1
ATOM 818 N N . LEU A 1 102 ? -0.572 5.587 2.590 1.00 95.56 102 LEU A N 1
ATOM 819 C CA . LEU A 1 102 ? -2.033 5.573 2.707 1.00 95.56 102 LEU A CA 1
ATOM 820 C C . LEU A 1 102 ? -2.499 4.889 3.999 1.00 95.56 102 LEU A C 1
ATOM 822 O O . LEU A 1 102 ? -3.427 5.380 4.646 1.00 95.56 102 LEU A O 1
ATOM 826 N N . ASP A 1 103 ? -1.832 3.812 4.417 1.00 94.62 103 ASP A N 1
ATOM 827 C CA . ASP A 1 103 ? -2.114 3.155 5.698 1.00 94.62 103 ASP A CA 1
ATOM 828 C C . ASP A 1 103 ? -1.824 4.076 6.890 1.00 94.62 103 ASP A C 1
ATOM 830 O O . ASP A 1 103 ? -2.642 4.177 7.808 1.00 94.62 103 ASP A O 1
ATOM 834 N N . LEU A 1 104 ? -0.689 4.780 6.871 1.00 95.31 104 LEU A N 1
ATOM 835 C CA . LEU A 1 104 ? -0.310 5.724 7.927 1.00 95.31 104 LEU A CA 1
ATOM 836 C C . LEU A 1 104 ? -1.268 6.920 8.001 1.00 95.31 104 LEU A C 1
ATOM 838 O O . LEU A 1 104 ? -1.678 7.312 9.095 1.00 95.31 104 LEU A O 1
ATOM 842 N N . ILE A 1 105 ? -1.665 7.473 6.849 1.00 93.88 105 ILE A N 1
ATOM 843 C CA . ILE A 1 105 ? -2.660 8.552 6.760 1.00 93.88 105 ILE A CA 1
ATOM 844 C C . ILE A 1 105 ? -3.992 8.079 7.345 1.00 93.88 105 ILE A C 1
ATOM 846 O O . ILE A 1 105 ? -4.567 8.765 8.189 1.00 93.88 105 ILE A O 1
ATOM 850 N N . THR A 1 106 ? -4.458 6.892 6.948 1.00 93.62 106 THR A N 1
ATOM 851 C CA . THR A 1 106 ? -5.724 6.316 7.425 1.00 93.62 106 THR A CA 1
ATOM 852 C C . THR A 1 106 ? -5.718 6.140 8.942 1.00 93.62 106 THR A C 1
ATOM 854 O O . THR A 1 106 ? -6.649 6.583 9.613 1.00 93.62 106 THR A O 1
ATOM 857 N N . ALA A 1 107 ? -4.645 5.575 9.498 1.00 92.81 107 ALA A N 1
ATOM 858 C CA . ALA A 1 107 ? -4.492 5.413 10.942 1.00 92.81 107 ALA A CA 1
ATOM 859 C C . ALA A 1 107 ? -4.474 6.761 11.675 1.00 92.81 107 ALA A C 1
ATOM 861 O O . ALA A 1 107 ? -5.119 6.937 12.708 1.00 92.81 107 ALA A O 1
ATOM 862 N N . ARG A 1 108 ? -3.773 7.763 11.126 1.00 91.88 108 ARG A N 1
ATOM 863 C CA . ARG A 1 108 ? -3.713 9.089 11.749 1.00 91.88 108 ARG A CA 1
ATOM 864 C C . ARG A 1 108 ? -5.075 9.780 11.762 1.00 91.88 108 ARG A C 1
ATOM 866 O O . ARG A 1 108 ? -5.413 10.407 12.765 1.00 91.88 108 ARG A O 1
ATOM 873 N N . LEU A 1 109 ? -5.849 9.644 10.686 1.00 92.19 109 LEU A N 1
ATOM 874 C CA . LEU A 1 109 ? -7.224 10.140 10.608 1.00 92.19 109 LEU A CA 1
ATOM 875 C C . LEU A 1 109 ? -8.144 9.416 11.604 1.00 92.19 109 LEU A C 1
ATOM 877 O O . LEU A 1 109 ?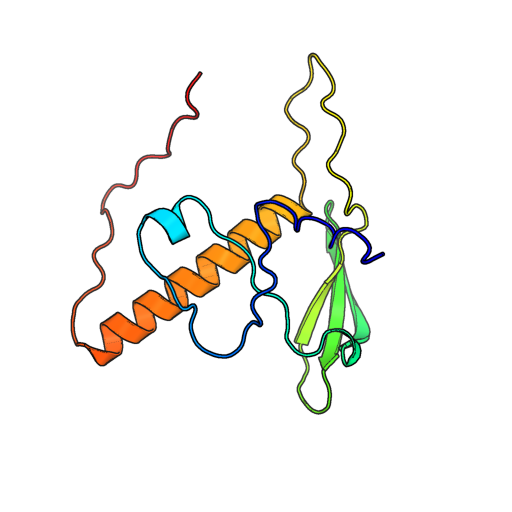 -8.945 10.077 12.264 1.00 92.19 109 LEU A O 1
ATOM 881 N N . GLY A 1 110 ? -7.992 8.096 11.763 1.00 92.12 110 GLY A N 1
ATOM 882 C CA . GLY A 1 110 ? -8.701 7.304 12.775 1.00 92.12 110 GLY A CA 1
ATOM 883 C C . GLY A 1 110 ? -8.473 7.840 14.190 1.00 92.12 110 GLY A C 1
ATOM 884 O O . GLY A 1 110 ? -9.415 8.268 14.855 1.00 92.12 110 GLY A O 1
ATOM 885 N N . ARG A 1 111 ? -7.206 7.964 14.602 1.00 90.88 111 ARG A N 1
ATOM 886 C CA . ARG A 1 111 ? -6.831 8.496 15.928 1.00 90.88 111 ARG A CA 1
ATOM 887 C C . ARG A 1 111 ? -7.271 9.939 16.157 1.00 90.88 111 ARG A C 1
ATOM 889 O O . ARG A 1 111 ? -7.627 10.314 17.274 1.00 90.88 111 ARG A O 1
ATOM 896 N N . ALA A 1 112 ? -7.219 10.779 15.125 1.00 92.06 112 ALA A N 1
ATOM 897 C CA . ALA A 1 112 ? -7.704 12.156 15.197 1.00 92.06 112 ALA A CA 1
ATOM 898 C C . ALA A 1 112 ? -9.211 12.199 15.481 1.00 92.06 112 ALA A C 1
ATOM 900 O O . ALA A 1 112 ? -9.649 12.919 16.378 1.00 92.06 112 ALA A O 1
ATOM 901 N N . LYS A 1 113 ? -9.987 11.362 14.781 1.00 93.12 113 LYS A N 1
ATOM 902 C CA . LYS A 1 113 ? -11.427 11.212 15.005 1.00 93.12 113 LYS A CA 1
ATOM 903 C C . LYS A 1 113 ? -11.738 10.720 16.421 1.00 93.12 113 LYS A C 1
ATOM 905 O O . LYS A 1 113 ? -12.606 11.293 17.067 1.00 93.12 113 LYS A O 1
ATOM 910 N N . GLU A 1 114 ? -11.027 9.706 16.909 1.00 93.94 114 GLU A N 1
ATOM 911 C CA . GLU A 1 114 ? -11.230 9.147 18.257 1.00 93.94 114 GLU A CA 1
ATOM 912 C C . GLU A 1 114 ? -10.855 10.125 19.375 1.00 93.94 114 GLU A C 1
ATOM 914 O O . GLU A 1 114 ? -11.547 10.218 20.384 1.00 93.94 114 GLU A O 1
ATOM 919 N N . SER A 1 115 ? -9.769 10.880 19.197 1.00 94.00 115 SER A N 1
ATOM 920 C CA . SER A 1 115 ? -9.292 11.844 20.198 1.00 94.00 115 SER A CA 1
ATOM 921 C C . SER A 1 115 ? -9.957 13.222 20.113 1.00 94.00 115 SER A C 1
ATOM 923 O O . SER A 1 115 ? -9.691 14.071 20.964 1.00 94.00 115 SER A O 1
ATOM 925 N N . GLY A 1 116 ? -10.753 13.484 19.070 1.00 93.88 116 GLY A N 1
ATOM 926 C CA . GLY A 1 116 ? -11.310 14.806 18.766 1.00 93.88 116 GLY A CA 1
ATOM 927 C C . GLY A 1 116 ? -10.265 15.861 18.378 1.00 93.88 116 GLY A C 1
ATOM 928 O O . GLY A 1 116 ? -10.599 17.038 18.246 1.00 93.88 116 GLY A O 1
ATOM 929 N N . LYS A 1 117 ? -8.993 15.476 18.203 1.00 90.75 117 LYS A N 1
ATOM 930 C CA . LYS A 1 117 ? -7.910 16.398 17.843 1.00 90.75 117 LYS A CA 1
ATOM 931 C C . LYS A 1 117 ? -7.846 16.563 16.323 1.00 90.75 117 LYS A C 1
ATOM 933 O O . LYS A 1 117 ? -7.793 15.556 15.618 1.00 90.75 117 LYS A O 1
ATOM 938 N N . PRO A 1 118 ? -7.790 17.795 15.792 1.00 89.31 118 PRO A N 1
ATOM 939 C CA . PRO A 1 118 ? -7.715 18.010 14.353 1.00 89.31 118 PRO A CA 1
ATOM 940 C C . PRO A 1 118 ? -6.387 17.509 13.767 1.00 89.31 118 PRO A C 1
ATOM 942 O O . PRO A 1 118 ? -5.334 17.561 14.407 1.00 89.31 118 PRO A O 1
ATOM 945 N N . VAL A 1 119 ? -6.426 17.060 12.509 1.00 88.19 119 VAL A N 1
ATOM 946 C CA . VAL A 1 119 ? -5.214 16.843 11.710 1.00 88.19 119 VAL A CA 1
ATOM 947 C C . VAL A 1 119 ? -4.834 18.160 11.050 1.00 88.19 119 VAL A C 1
ATOM 949 O O . VAL A 1 119 ? -5.593 18.707 10.253 1.00 88.19 119 VAL A O 1
ATOM 952 N N . HIS A 1 120 ? -3.647 18.662 11.369 1.00 85.75 120 HIS A N 1
ATOM 953 C CA . HIS A 1 120 ? -3.107 19.854 10.730 1.00 85.75 120 HIS A CA 1
ATOM 954 C C . HIS A 1 120 ? -2.428 19.479 9.415 1.00 85.75 120 HIS A C 1
ATOM 956 O O . HIS A 1 120 ? -1.588 18.580 9.370 1.00 85.75 120 HIS A O 1
ATOM 962 N N . VAL A 1 121 ? -2.786 20.191 8.352 1.00 84.88 121 VAL A N 1
ATOM 963 C CA . VAL A 1 121 ? -2.179 20.053 7.027 1.00 84.88 121 VAL A CA 1
ATOM 964 C C . VAL A 1 121 ? -1.406 21.331 6.736 1.00 84.88 121 VAL A C 1
ATOM 966 O O . VAL A 1 121 ? -1.852 22.419 7.098 1.00 84.88 121 VAL A O 1
ATOM 969 N N . LEU A 1 122 ? -0.243 21.216 6.096 1.00 84.81 122 LEU A N 1
ATOM 970 C CA . LEU A 1 122 ? 0.503 22.391 5.659 1.00 84.81 122 LEU A CA 1
ATOM 971 C C . LEU A 1 122 ? -0.284 23.058 4.511 1.00 84.81 122 LEU A C 1
ATOM 973 O O . LEU A 1 122 ? -0.444 22.417 3.473 1.00 84.81 122 LEU A O 1
ATOM 977 N N . PRO A 1 123 ? -0.777 24.304 4.658 1.00 86.19 123 PRO A N 1
ATOM 978 C CA . PRO A 1 123 ? -1.685 24.919 3.682 1.00 86.19 123 PRO A CA 1
ATOM 979 C C . PRO A 1 123 ? -1.023 25.188 2.324 1.00 86.19 123 PRO A C 1
ATOM 981 O O . PRO A 1 123 ? -1.698 25.214 1.300 1.00 86.19 123 PRO A O 1
ATOM 984 N N . SER A 1 124 ? 0.304 25.331 2.311 1.00 89.19 124 SER A N 1
ATOM 985 C CA . SER A 1 124 ? 1.103 25.549 1.104 1.00 89.19 124 SER A CA 1
ATOM 986 C C . SER A 1 124 ? 2.256 24.542 1.063 1.00 89.19 124 SER A C 1
ATOM 988 O O . SER A 1 124 ? 3.392 24.895 1.404 1.00 89.19 124 SER A O 1
ATOM 990 N N . PRO A 1 125 ? 1.989 23.267 0.717 1.00 85.88 125 PRO A N 1
ATOM 991 C CA . PRO A 1 125 ? 3.018 22.242 0.691 1.00 85.88 125 PRO A CA 1
ATOM 992 C C . PRO A 1 125 ? 4.062 22.570 -0.376 1.00 85.88 125 PRO A C 1
ATOM 994 O O . PRO A 1 125 ? 3.738 22.858 -1.526 1.00 85.88 125 PRO A O 1
ATOM 997 N N . LYS A 1 126 ? 5.339 22.523 0.006 1.00 85.12 126 LYS A N 1
ATOM 998 C CA . LYS A 1 126 ? 6.457 22.663 -0.930 1.00 85.12 126 LYS A CA 1
ATOM 999 C C . LYS A 1 126 ? 6.972 21.277 -1.281 1.00 85.12 126 LYS A C 1
ATOM 1001 O O . LYS A 1 126 ? 7.274 20.487 -0.389 1.00 85.12 126 LYS A O 1
ATOM 1006 N N . THR A 1 127 ? 7.119 20.994 -2.572 1.00 79.81 127 THR A N 1
ATOM 1007 C CA . THR A 1 127 ? 7.792 19.776 -3.028 1.00 79.81 127 THR A CA 1
ATOM 1008 C C . THR A 1 127 ? 9.213 19.748 -2.468 1.00 79.81 127 THR A C 1
ATOM 1010 O O . THR A 1 127 ? 9.989 20.681 -2.693 1.00 79.81 127 THR A O 1
ATOM 1013 N N . ARG A 1 128 ? 9.565 18.681 -1.740 1.00 69.25 128 ARG A N 1
ATOM 1014 C CA . ARG A 1 128 ? 10.939 18.445 -1.280 1.00 69.25 128 ARG A CA 1
ATOM 1015 C C . ARG A 1 128 ? 11.837 18.344 -2.514 1.00 69.25 128 ARG A C 1
ATOM 1017 O O . ARG A 1 128 ? 11.686 17.428 -3.320 1.00 69.25 128 ARG A O 1
ATOM 1024 N N . LYS A 1 129 ? 12.761 19.294 -2.680 1.00 68.00 129 LYS A N 1
ATOM 1025 C CA . LYS A 1 129 ? 13.830 19.178 -3.679 1.00 68.00 129 LYS A CA 1
ATOM 1026 C C . LYS A 1 129 ? 14.741 18.034 -3.221 1.00 68.00 129 LYS A C 1
ATOM 1028 O O . LYS A 1 129 ? 15.109 18.003 -2.046 1.00 68.00 129 LYS A O 1
ATOM 1033 N N . LYS A 1 130 ? 15.050 17.066 -4.096 1.00 47.44 130 LYS A N 1
ATOM 1034 C CA . LYS A 1 130 ? 16.065 16.045 -3.777 1.00 47.44 130 LYS A CA 1
ATOM 1035 C C . LYS A 1 130 ? 17.358 16.791 -3.392 1.00 47.44 130 LYS A C 1
ATOM 1037 O O . LYS A 1 130 ? 17.699 17.735 -4.107 1.00 47.44 130 LYS A O 1
ATOM 1042 N N . PRO A 1 131 ? 18.037 16.435 -2.285 1.00 46.22 131 PRO A N 1
ATOM 1043 C CA . PRO A 1 131 ? 19.388 16.925 -2.062 1.00 46.22 131 PRO A CA 1
ATOM 1044 C C . PRO A 1 131 ? 20.245 16.497 -3.260 1.00 46.22 131 PRO A C 1
ATOM 1046 O O . PRO A 1 131 ? 20.121 15.360 -3.724 1.00 46.22 131 PRO A O 1
ATOM 1049 N N . SER A 1 132 ? 20.986 17.464 -3.802 1.00 38.31 132 SER A N 1
ATOM 1050 C CA . SER A 1 132 ? 21.970 17.296 -4.876 1.00 38.31 132 SER A CA 1
ATOM 1051 C C . SER A 1 132 ? 23.061 16.316 -4.487 1.00 38.31 132 SER A C 1
ATOM 1053 O O . SER A 1 132 ? 23.498 16.421 -3.317 1.00 38.31 132 SER A O 1
#

Mean predicted aligned error: 7.74 Å

Foldseek 3Di:
DDDPDPDPDQQADQAEPDPADPDLDPVCLVRFHAYDHPQPVQWDFDAWDDDDPFFTKTQIDRNPDDRDIDTDGPDPDQDDDDPPDDRDDNVVSVVSSVNRNVRSVVNVVVVCVVVVNDDDDDPDDDDDDPDD

Solvent-accessible surface area (backbone atoms only — not comparable to full-atom values): 8399 Å² total; per-residue (Å²): 135,82,75,80,75,78,78,62,56,91,38,43,36,87,52,59,61,64,82,70,70,94,65,76,50,71,64,45,70,76,60,26,41,23,51,30,69,78,60,67,90,44,57,42,80,73,46,84,73,51,71,60,101,66,33,40,32,26,34,24,35,42,78,92,48,68,87,42,79,46,78,46,57,92,61,89,66,83,68,77,88,55,86,98,52,78,81,73,80,51,59,58,62,54,51,31,32,51,54,21,46,52,51,40,51,51,43,51,52,49,52,23,64,75,69,72,46,83,85,86,71,74,93,77,76,73,84,81,74,78,83,130

Nearest PDB structures (foldseek):
  3vs3-assembly2_B  TM=7.732E-01  e=7.651E-02  Homo sapiens
  6nzm-assembly1_A  TM=8.651E-01  e=2.052E-01  Homo sapiens
  3vs7-assembly1_A  TM=7.900E-01  e=1.921E-01  Homo sapiens
  5d11-assembly1_A  TM=7.826E-01  e=3.252E-01  Gallus gallus
  4mcv-assembly1_A  TM=7.425E-01  e=4.230E-01  Gallus gallus

pLDDT: mean 84.43, std 14.34, range [37.22, 97.06]

Secondary structure (DSSP, 8-state):
-PPPPPPPPTTEEEEE--SS-S--SHHHHHS--EEEPS-GGGEEEEEEEEEETTEEEEEEEETTEEEEEEEE-S--SPPP--TTS-----HHHHHHHHHHHHHHHHHHHHHHHHHTPPPP--SSPPP-PPP-